Protein AF-A0A9E0MZV4-F1 (afdb_monomer)

Radius of gyration: 17.97 Å; Cα contacts (8 Å, |Δi|>4): 153; chains: 1; bounding box: 62×23×43 Å

Sequence (93 aa):
MTPRPDLLLIRREVVYAPPADEGLDLVHVDESLIVVNKPEGLLSVPGRGDDRQDCMVHRVQQRFPDALTVHRLDMATSGLLVFARGEAMHRAL

Secondary structure (DSSP, 8-state):
-PPP-------------PPP-----EEEE-SSEEEEEEPTT-BSS--SSGGG--BHHHHHHHH-TTEEE-----TT--EEEEEEEHHHHHTT-

Nearest PDB structures (foldseek):
  2i82-assembly2_B  TM=9.383E-01  e=1.125E-07  Escherichia coli
  1prz-assembly1_A  TM=8.004E-01  e=9.411E-05  Escherichia coli
  1xpi-assembly2_B  TM=8.839E-01  e=4.085E-04  Escherichia coli
  5vbb-assembly1_A  TM=8.050E-01  e=9.049E-04  Homo sapiens
  7bl5-assembly1_7  TM=7.929E-01  e=9.619E-04  Escherichia coli str. K-12 substr. MG1655

pLDDT: mean 90.44, std 15.42, range [42.72, 98.69]

Mean predicted aligned error: 7.04 Å

Structure (mmCIF, N/CA/C/O backbone):
data_AF-A0A9E0MZV4-F1
#
_entry.id   AF-A0A9E0MZV4-F1
#
loop_
_atom_site.group_PDB
_atom_site.id
_atom_site.type_symbol
_atom_site.label_atom_id
_atom_site.label_alt_id
_atom_site.label_comp_id
_atom_site.label_asym_id
_atom_site.label_entity_id
_atom_site.label_seq_id
_atom_site.pdbx_PDB_ins_code
_atom_site.Cartn_x
_atom_site.Cartn_y
_atom_site.Cartn_z
_atom_site.occupancy
_atom_site.B_iso_or_equiv
_atom_site.auth_seq_id
_atom_site.auth_comp_id
_atom_site.auth_asym_id
_atom_site.auth_atom_id
_atom_site.pdbx_PDB_model_num
ATOM 1 N N . MET A 1 1 ? 51.783 -2.247 -25.688 1.00 45.44 1 MET A N 1
ATOM 2 C CA . MET A 1 1 ? 50.843 -1.449 -24.872 1.00 45.44 1 MET A CA 1
ATOM 3 C C . MET A 1 1 ? 49.574 -1.238 -25.678 1.00 45.44 1 MET A C 1
ATOM 5 O O . MET A 1 1 ? 49.447 -0.241 -26.369 1.00 45.44 1 MET A O 1
ATOM 9 N N . THR A 1 2 ? 48.672 -2.213 -25.666 1.00 42.72 2 THR A N 1
ATOM 10 C CA . THR A 1 2 ? 47.296 -2.018 -26.135 1.00 42.72 2 THR A CA 1
ATOM 11 C C . THR A 1 2 ? 46.560 -1.172 -25.091 1.00 42.72 2 THR A C 1
ATOM 13 O O . THR A 1 2 ? 46.744 -1.427 -23.895 1.00 42.72 2 THR A O 1
ATOM 16 N N . PRO A 1 3 ? 45.784 -0.144 -25.477 1.00 51.72 3 PRO A N 1
ATOM 17 C CA . PRO A 1 3 ? 44.986 0.592 -24.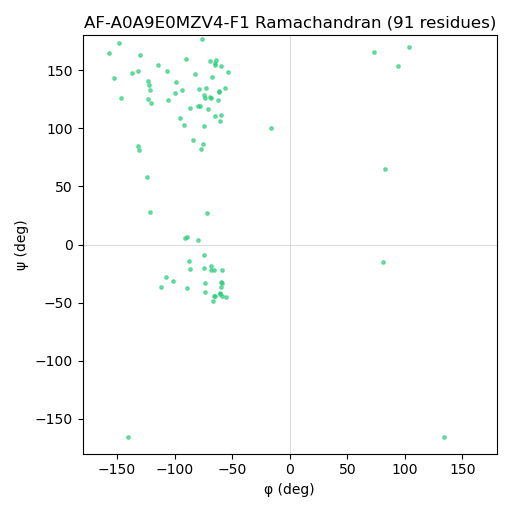509 1.00 51.72 3 PRO A CA 1
ATOM 18 C C . PRO A 1 3 ? 43.983 -0.380 -23.878 1.00 51.72 3 PRO A C 1
ATOM 20 O O . PRO A 1 3 ? 43.356 -1.182 -24.570 1.00 51.72 3 PRO A O 1
ATOM 23 N N . ARG A 1 4 ? 43.886 -0.355 -22.545 1.00 59.22 4 ARG A N 1
ATOM 24 C CA . ARG A 1 4 ? 42.802 -1.034 -21.829 1.00 59.22 4 ARG A CA 1
ATOM 25 C C . ARG A 1 4 ? 41.496 -0.386 -22.299 1.00 59.22 4 ARG A C 1
ATOM 27 O O . ARG A 1 4 ? 41.463 0.844 -22.287 1.00 59.22 4 ARG A O 1
ATOM 34 N N . PRO A 1 5 ? 40.463 -1.150 -22.686 1.00 51.84 5 PRO A N 1
ATOM 35 C CA . PRO A 1 5 ? 39.171 -0.560 -22.967 1.00 51.84 5 PRO A CA 1
ATOM 36 C C . PRO A 1 5 ? 38.640 0.015 -21.648 1.00 51.84 5 PRO A C 1
ATOM 38 O O . PRO A 1 5 ? 38.424 -0.686 -20.660 1.00 51.84 5 PRO A O 1
ATOM 41 N N . ASP A 1 6 ? 38.605 1.334 -21.625 1.00 54.72 6 ASP A N 1
ATOM 42 C CA . ASP A 1 6 ? 37.750 2.222 -20.867 1.00 54.72 6 ASP A CA 1
ATOM 43 C C . ASP A 1 6 ? 36.504 1.535 -20.282 1.00 54.72 6 ASP A C 1
ATOM 45 O O . ASP A 1 6 ? 35.476 1.351 -20.921 1.00 54.72 6 ASP A O 1
ATOM 49 N N . LEU A 1 7 ? 36.598 1.213 -18.989 1.00 51.47 7 LEU A N 1
ATOM 50 C CA . LEU A 1 7 ? 35.517 0.750 -18.111 1.00 51.47 7 LEU A CA 1
ATOM 51 C C . LE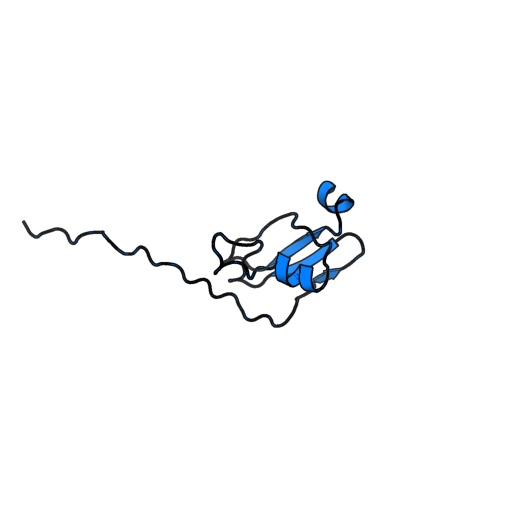U A 1 7 ? 34.507 1.871 -17.754 1.00 51.47 7 LEU A C 1
ATOM 53 O O . LEU A 1 7 ? 33.907 1.855 -16.678 1.00 51.47 7 LEU A O 1
ATOM 57 N N . LEU A 1 8 ? 34.336 2.882 -18.611 1.00 54.75 8 LEU A N 1
ATOM 58 C CA . LEU A 1 8 ? 33.350 3.944 -18.415 1.00 54.75 8 LEU A CA 1
ATOM 59 C C . LEU A 1 8 ? 32.107 3.661 -19.269 1.00 54.75 8 LEU A C 1
ATOM 61 O O . LEU A 1 8 ? 32.210 3.456 -20.468 1.00 54.75 8 LEU A O 1
ATOM 65 N N . LEU A 1 9 ? 30.936 3.745 -18.627 1.00 51.53 9 LEU A N 1
ATOM 66 C CA . LEU A 1 9 ? 29.578 3.676 -19.195 1.00 51.53 9 LEU A CA 1
ATOM 67 C C . LEU A 1 9 ? 28.990 2.280 -19.450 1.00 51.53 9 LEU A C 1
ATOM 69 O O . LEU A 1 9 ? 28.538 1.959 -20.541 1.00 51.53 9 LEU A O 1
ATOM 73 N N . ILE A 1 10 ? 28.776 1.521 -18.375 1.00 55.12 10 ILE A N 1
ATOM 74 C CA . ILE A 1 10 ? 27.504 0.788 -18.255 1.00 55.12 10 ILE A CA 1
ATOM 75 C C . ILE A 1 10 ? 26.834 1.190 -16.939 1.00 55.12 10 ILE A C 1
ATOM 77 O O . ILE A 1 10 ? 26.550 0.368 -16.073 1.00 55.12 10 ILE A O 1
ATOM 81 N N . ARG A 1 11 ? 26.565 2.489 -16.760 1.00 56.09 11 ARG A N 1
ATOM 82 C CA . ARG A 1 11 ? 25.445 2.882 -15.897 1.00 56.09 11 ARG A CA 1
ATOM 83 C C . ARG A 1 11 ? 24.185 2.650 -16.720 1.00 56.09 11 ARG A C 1
ATOM 85 O O . ARG A 1 11 ? 23.707 3.561 -17.382 1.00 56.09 11 ARG A O 1
ATOM 92 N N . ARG A 1 12 ? 23.702 1.404 -16.755 1.00 57.50 12 ARG A N 1
ATOM 93 C CA . ARG A 1 12 ? 22.347 1.123 -17.239 1.00 57.50 12 ARG A CA 1
ATOM 94 C C . ARG A 1 12 ? 21.398 1.889 -16.322 1.00 57.50 12 ARG A C 1
ATOM 96 O O . ARG A 1 12 ? 21.235 1.509 -15.165 1.00 57.50 12 ARG A O 1
ATOM 103 N N . GLU A 1 13 ? 20.822 2.978 -16.814 1.00 65.06 13 GLU A N 1
ATOM 104 C CA . GLU A 1 13 ? 19.640 3.557 -16.187 1.00 65.06 13 GLU A CA 1
ATOM 105 C C . GLU A 1 13 ? 18.551 2.485 -16.220 1.00 65.06 13 GLU A C 1
ATOM 107 O O . GLU A 1 13 ? 18.103 2.051 -17.281 1.00 65.06 13 GLU A O 1
ATOM 112 N N . VAL A 1 14 ? 18.202 1.964 -15.046 1.00 67.69 14 VAL A N 1
ATOM 113 C CA . VAL A 1 14 ? 17.120 0.991 -14.919 1.00 67.69 14 VAL A CA 1
ATOM 114 C C . VAL A 1 14 ? 15.818 1.762 -15.078 1.00 67.69 14 VAL A C 1
ATOM 116 O O . VAL A 1 14 ? 15.394 2.440 -14.140 1.00 67.69 14 VAL A O 1
ATOM 119 N N . VAL A 1 15 ? 15.212 1.679 -16.263 1.00 86.56 15 VAL A N 1
ATOM 120 C CA . VAL A 1 15 ? 13.877 2.228 -16.533 1.00 86.56 15 VAL A CA 1
ATOM 121 C C . VAL A 1 15 ? 12.874 1.502 -15.639 1.00 86.56 15 VAL A C 1
ATOM 123 O O . VAL A 1 15 ? 12.824 0.272 -15.636 1.00 86.56 15 VAL A O 1
ATOM 126 N N . TYR A 1 16 ? 12.114 2.252 -14.842 1.00 93.56 16 TYR A N 1
ATOM 127 C CA . TYR A 1 16 ? 11.055 1.677 -14.022 1.00 93.56 16 TYR A CA 1
ATOM 128 C C . TYR A 1 16 ? 9.829 1.392 -14.891 1.00 93.56 16 TYR A C 1
ATOM 130 O O . TYR A 1 16 ? 9.268 2.301 -15.495 1.00 93.56 16 TYR A O 1
ATOM 138 N N . ALA A 1 17 ? 9.441 0.123 -14.962 1.00 94.31 17 ALA A N 1
ATOM 139 C CA . ALA A 1 17 ? 8.282 -0.350 -15.706 1.00 94.31 17 ALA A CA 1
ATOM 140 C C . ALA A 1 17 ? 7.470 -1.274 -14.783 1.00 94.31 17 ALA A C 1
ATOM 142 O O . ALA A 1 17 ? 7.719 -2.483 -14.767 1.00 94.31 17 ALA A O 1
ATOM 143 N N . PRO A 1 18 ? 6.581 -0.718 -13.940 1.00 95.19 18 PRO A N 1
ATOM 144 C CA . PRO A 1 18 ? 5.758 -1.524 -13.051 1.00 95.19 18 PRO A CA 1
ATOM 145 C C . PRO A 1 18 ? 4.794 -2.411 -13.855 1.00 95.19 18 PRO A C 1
ATOM 147 O O . PRO A 1 18 ? 4.423 -2.056 -14.978 1.00 95.19 18 PRO A O 1
ATOM 150 N N . PRO A 1 19 ? 4.356 -3.552 -13.292 1.00 95.62 19 PRO A N 1
ATOM 151 C CA . PRO A 1 19 ? 3.297 -4.353 -13.897 1.00 95.62 19 PRO A CA 1
ATOM 152 C C . PRO A 1 19 ? 2.012 -3.526 -14.034 1.00 95.62 19 PRO A C 1
ATOM 154 O O . PRO A 1 19 ? 1.776 -2.597 -13.255 1.00 95.62 19 PRO A O 1
ATOM 157 N N . ALA A 1 20 ? 1.172 -3.878 -15.010 1.00 94.38 20 ALA A N 1
ATOM 158 C CA . ALA A 1 20 ? -0.114 -3.218 -15.212 1.00 94.38 20 ALA A CA 1
ATOM 159 C C . ALA A 1 20 ? -0.951 -3.226 -13.921 1.00 94.38 20 ALA A C 1
ATOM 161 O O . ALA A 1 20 ? -0.831 -4.119 -13.078 1.00 94.38 20 ALA A O 1
ATOM 162 N N . ASP A 1 21 ? -1.772 -2.196 -13.734 1.00 93.38 21 ASP A N 1
ATOM 163 C CA . ASP A 1 21 ? -2.716 -2.170 -12.622 1.00 93.38 21 ASP A CA 1
ATOM 164 C C . ASP A 1 21 ? -3.987 -2.934 -12.989 1.00 93.38 21 ASP A C 1
ATOM 166 O O . ASP A 1 21 ? -4.923 -2.389 -13.568 1.00 93.38 21 ASP A O 1
ATOM 170 N N . GLU A 1 22 ? -3.980 -4.231 -12.686 1.00 93.06 22 GLU A N 1
ATOM 171 C CA . GLU A 1 22 ? -5.118 -5.140 -12.872 1.00 93.06 22 GLU A CA 1
ATOM 172 C C . GLU A 1 22 ? -6.039 -5.182 -11.635 1.00 93.06 22 GLU A C 1
ATOM 174 O O . GLU A 1 22 ? -6.991 -5.962 -11.583 1.00 93.06 22 GLU A O 1
ATOM 179 N N . GLY A 1 23 ? -5.783 -4.321 -10.642 1.00 94.81 23 GLY A N 1
ATOM 180 C CA . GLY A 1 23 ? -6.480 -4.287 -9.362 1.00 94.81 23 GLY A CA 1
ATOM 181 C C . GLY A 1 23 ? -5.677 -4.895 -8.209 1.00 94.81 23 GLY A C 1
ATOM 182 O O . GLY A 1 23 ? -4.618 -5.498 -8.380 1.00 94.81 23 GLY A O 1
ATOM 183 N N . LEU A 1 24 ? -6.189 -4.705 -6.989 1.00 97.06 24 LEU A N 1
ATOM 184 C CA . LEU A 1 24 ? -5.552 -5.196 -5.766 1.00 97.06 24 LEU A CA 1
ATOM 185 C C . LEU A 1 24 ? -5.842 -6.688 -5.558 1.00 97.06 24 LEU A C 1
ATOM 187 O O . LEU A 1 24 ? -6.997 -7.058 -5.335 1.00 97.06 24 LEU A O 1
ATOM 191 N N . ASP A 1 25 ? -4.795 -7.513 -5.527 1.00 97.88 25 ASP A N 1
ATOM 192 C CA . ASP A 1 25 ? -4.868 -8.889 -5.022 1.00 97.88 25 ASP A CA 1
ATOM 193 C C . ASP A 1 25 ? -4.935 -8.861 -3.484 1.00 97.88 25 ASP A C 1
ATOM 195 O O . ASP A 1 25 ? -3.916 -8.828 -2.787 1.00 97.88 25 ASP A O 1
ATOM 199 N N . LEU A 1 26 ? -6.155 -8.740 -2.954 1.00 98.06 26 LEU A N 1
ATOM 200 C CA . LEU A 1 26 ? -6.431 -8.627 -1.521 1.00 98.06 26 LEU A CA 1
ATOM 201 C C . LEU A 1 26 ? -6.540 -10.012 -0.888 1.00 98.06 26 LEU A C 1
ATOM 203 O O . LEU A 1 26 ? -7.468 -10.766 -1.171 1.00 98.06 26 LEU A O 1
ATOM 207 N N . VAL A 1 27 ? -5.636 -10.292 0.045 1.00 98.50 27 VAL A N 1
ATOM 208 C CA . VAL A 1 27 ? -5.630 -11.529 0.831 1.00 98.50 27 VAL A CA 1
ATOM 209 C C . VAL A 1 27 ? -6.476 -11.372 2.093 1.00 98.50 27 VAL A C 1
ATOM 211 O O . VAL A 1 27 ? -7.173 -12.301 2.491 1.00 98.50 27 VAL A O 1
ATOM 214 N N . HIS A 1 28 ? -6.436 -10.193 2.720 1.00 98.44 28 HIS A N 1
ATOM 215 C CA . HIS A 1 28 ? -7.209 -9.887 3.925 1.00 98.44 28 HIS A CA 1
ATOM 216 C C . HIS A 1 28 ? -7.503 -8.391 4.030 1.00 98.44 28 HIS A C 1
ATOM 218 O O . HIS A 1 28 ? -6.652 -7.569 3.690 1.00 98.44 28 HIS A O 1
ATOM 224 N N . VAL A 1 29 ? -8.691 -8.034 4.521 1.00 98.38 29 VAL A N 1
ATOM 225 C CA . VAL A 1 29 ? -9.076 -6.650 4.833 1.00 98.38 29 VAL A CA 1
ATOM 226 C C . VAL A 1 29 ? -10.007 -6.651 6.036 1.00 98.38 29 VAL A C 1
ATOM 228 O O . VAL A 1 29 ? -11.057 -7.291 6.002 1.00 98.38 29 VAL A O 1
ATOM 231 N N . ASP A 1 30 ? -9.663 -5.876 7.057 1.00 97.75 30 ASP A N 1
ATOM 232 C CA . ASP A 1 30 ? -10.551 -5.553 8.170 1.00 97.75 30 ASP A CA 1
ATOM 233 C C . ASP A 1 30 ? -10.398 -4.078 8.598 1.00 97.75 30 ASP A C 1
ATOM 235 O O . ASP A 1 30 ? -9.879 -3.240 7.852 1.00 97.75 30 ASP A O 1
ATOM 239 N N . GLU A 1 31 ? -10.919 -3.742 9.779 1.00 97.31 31 GLU A N 1
ATOM 240 C CA . GLU A 1 31 ? -10.875 -2.390 10.350 1.00 97.31 31 GLU A CA 1
ATOM 241 C C . GLU A 1 31 ? -9.464 -1.940 10.753 1.00 97.31 31 GLU A C 1
ATOM 243 O O . GLU A 1 31 ? -9.226 -0.749 10.925 1.00 97.31 31 GLU A O 1
ATOM 248 N N . SER A 1 32 ? -8.534 -2.878 10.916 1.00 97.62 32 SER A N 1
ATOM 249 C CA . SER A 1 32 ? -7.181 -2.654 11.415 1.00 97.62 32 SER A CA 1
ATOM 250 C C . SER A 1 32 ? -6.108 -2.871 10.352 1.00 97.62 32 SER A C 1
ATOM 252 O O . SER A 1 32 ? -5.113 -2.152 10.344 1.00 97.62 32 SER A O 1
ATOM 254 N N . LEU A 1 33 ? -6.270 -3.843 9.455 1.00 97.69 33 LEU A N 1
ATOM 255 C CA . LEU A 1 33 ? -5.217 -4.308 8.558 1.00 97.69 33 LEU A CA 1
ATOM 256 C C . LEU A 1 33 ? -5.727 -4.525 7.136 1.00 97.69 33 LEU A C 1
ATOM 258 O O . LEU A 1 33 ? -6.853 -4.964 6.899 1.00 97.69 33 LEU A O 1
ATOM 262 N N . ILE A 1 34 ? -4.837 -4.281 6.180 1.00 98.69 34 ILE A N 1
ATOM 263 C CA . ILE A 1 34 ? -4.961 -4.742 4.798 1.00 98.69 34 ILE A CA 1
ATOM 264 C C . ILE A 1 34 ? -3.746 -5.604 4.495 1.00 98.69 34 ILE A C 1
ATOM 266 O O . ILE A 1 34 ? -2.615 -5.200 4.754 1.00 98.69 34 ILE A O 1
ATOM 270 N N . VAL A 1 35 ? -3.970 -6.765 3.898 1.00 98.62 35 VAL A N 1
ATOM 271 C CA . VAL A 1 35 ? -2.913 -7.626 3.374 1.00 98.62 35 VAL A CA 1
ATOM 272 C C . VAL A 1 35 ? -3.152 -7.802 1.886 1.00 98.62 35 VAL A C 1
ATOM 274 O O . VAL A 1 35 ? -4.211 -8.276 1.472 1.00 98.62 35 VAL A O 1
ATOM 277 N N . VAL A 1 36 ? -2.162 -7.422 1.085 1.00 98.56 36 VAL A N 1
ATOM 278 C CA . VAL A 1 36 ? -2.157 -7.639 -0.365 1.00 98.56 36 VAL A CA 1
ATOM 279 C C . VAL A 1 36 ? -1.051 -8.601 -0.749 1.00 98.56 36 VAL A C 1
ATOM 281 O O . VAL A 1 36 ? -0.019 -8.681 -0.079 1.00 98.56 36 VAL A O 1
ATOM 284 N N . ASN A 1 37 ? -1.232 -9.283 -1.867 1.00 98.31 37 ASN A N 1
ATOM 285 C CA . ASN A 1 37 ? -0.159 -9.987 -2.540 1.00 98.31 37 ASN A CA 1
ATOM 286 C C . ASN A 1 37 ? 0.480 -9.054 -3.580 1.00 98.31 37 ASN A C 1
ATOM 288 O O . ASN A 1 37 ? -0.084 -8.780 -4.637 1.00 98.31 37 ASN A O 1
ATOM 292 N N . LYS A 1 38 ? 1.654 -8.505 -3.257 1.00 98.12 38 LYS A N 1
ATOM 293 C CA . LYS A 1 38 ? 2.380 -7.590 -4.140 1.00 98.12 38 LYS A CA 1
ATOM 294 C C . LYS A 1 38 ? 3.025 -8.384 -5.287 1.00 98.12 38 LYS A C 1
ATOM 296 O O . LYS A 1 38 ? 3.793 -9.309 -5.000 1.00 98.12 38 LYS A O 1
ATOM 301 N N . PRO A 1 39 ? 2.835 -7.994 -6.560 1.00 97.81 39 PRO A N 1
ATOM 302 C CA . PRO A 1 39 ? 3.574 -8.592 -7.667 1.00 97.81 39 PRO A CA 1
ATOM 303 C C . PRO A 1 39 ? 5.058 -8.198 -7.626 1.00 97.81 39 PRO A C 1
ATOM 305 O O . PRO A 1 39 ? 5.445 -7.177 -7.043 1.00 97.81 39 PRO A O 1
ATOM 308 N N . GLU A 1 40 ? 5.913 -8.993 -8.264 1.00 97.12 40 GLU A N 1
ATOM 309 C CA . GLU A 1 40 ? 7.285 -8.574 -8.564 1.00 97.12 40 GLU A CA 1
ATOM 310 C C . GLU A 1 40 ? 7.296 -7.390 -9.550 1.00 97.12 40 GLU A C 1
ATOM 312 O O . GLU A 1 40 ? 6.334 -7.139 -10.272 1.00 97.12 40 GLU A O 1
ATOM 317 N N . GLY A 1 41 ? 8.368 -6.604 -9.551 1.00 96.19 41 GLY A N 1
ATOM 318 C CA . GLY A 1 41 ? 8.512 -5.419 -10.401 1.00 96.19 41 GLY A CA 1
ATOM 319 C C . GLY A 1 41 ? 7.809 -4.161 -9.879 1.00 96.19 41 GLY A C 1
ATOM 320 O O . GLY A 1 41 ? 8.151 -3.066 -10.315 1.00 96.19 41 GLY A O 1
ATOM 321 N N . LEU A 1 42 ? 6.895 -4.275 -8.908 1.00 97.81 42 LEU A N 1
ATOM 322 C CA . LEU A 1 42 ? 6.219 -3.130 -8.288 1.00 97.81 42 LEU A CA 1
ATOM 323 C C . LEU A 1 42 ? 6.942 -2.663 -7.014 1.00 97.81 42 LEU A C 1
ATOM 325 O O . LEU A 1 42 ? 7.267 -3.467 -6.134 1.00 97.81 42 LEU A O 1
ATOM 329 N N . LEU A 1 43 ? 7.166 -1.356 -6.876 1.00 98.12 43 LEU A N 1
ATOM 330 C CA . LEU A 1 43 ? 7.694 -0.767 -5.643 1.00 98.12 43 LEU A CA 1
ATOM 331 C C . LEU A 1 43 ? 6.680 -0.867 -4.493 1.00 98.12 43 LEU A C 1
ATOM 333 O O . LEU A 1 43 ? 5.485 -0.701 -4.701 1.00 98.12 43 LEU A O 1
ATOM 337 N N . SER A 1 44 ? 7.146 -1.087 -3.259 1.00 98.25 44 SER A N 1
ATOM 338 C CA . SER A 1 44 ? 6.258 -1.065 -2.079 1.00 98.25 44 SER A CA 1
ATOM 339 C C . SER A 1 44 ? 5.827 0.357 -1.696 1.00 98.25 44 SER A C 1
ATOM 341 O O . SER A 1 44 ? 4.668 0.589 -1.367 1.00 98.25 44 SER A O 1
ATOM 343 N N . VAL A 1 45 ? 6.764 1.306 -1.775 1.00 97.81 45 VAL A N 1
ATOM 344 C CA . VAL A 1 45 ? 6.599 2.738 -1.466 1.00 97.81 45 VAL A CA 1
ATOM 345 C C . VAL A 1 45 ? 7.152 3.580 -2.619 1.00 97.81 45 VAL A C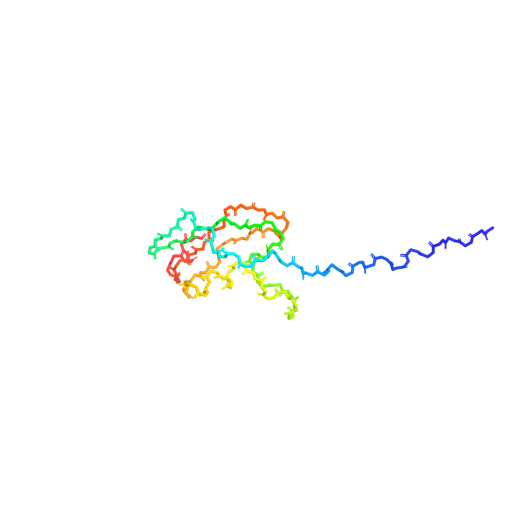 1
ATOM 347 O O . VAL A 1 45 ? 7.938 3.039 -3.405 1.00 97.81 45 VAL A O 1
ATOM 350 N N . PRO A 1 46 ? 6.812 4.878 -2.721 1.00 97.25 46 PRO A N 1
ATOM 351 C CA . PRO A 1 46 ? 7.286 5.717 -3.812 1.00 97.25 46 PRO A CA 1
ATOM 352 C C . PRO A 1 46 ? 8.813 5.741 -3.901 1.00 97.25 46 PRO A C 1
ATOM 354 O O . PRO A 1 46 ? 9.523 5.867 -2.898 1.00 97.25 46 PRO A O 1
ATOM 357 N N . GLY A 1 47 ? 9.324 5.591 -5.119 1.00 93.88 47 GLY A N 1
ATOM 358 C CA . GLY A 1 47 ? 10.741 5.738 -5.406 1.00 93.88 47 GLY A CA 1
ATOM 359 C C . GLY A 1 47 ? 11.175 7.204 -5.431 1.00 93.88 47 GLY A C 1
ATOM 360 O O . GLY A 1 47 ? 10.379 8.131 -5.297 1.00 93.88 47 GLY A O 1
ATOM 361 N N . ARG A 1 48 ? 12.479 7.419 -5.621 1.00 90.94 48 ARG A N 1
ATOM 362 C CA . ARG A 1 48 ? 13.022 8.757 -5.888 1.00 90.94 48 ARG A CA 1
ATOM 363 C C . ARG A 1 48 ? 12.781 9.114 -7.353 1.00 90.94 48 ARG A C 1
ATOM 365 O O . ARG A 1 48 ? 13.124 8.306 -8.210 1.00 90.94 48 ARG A O 1
ATOM 37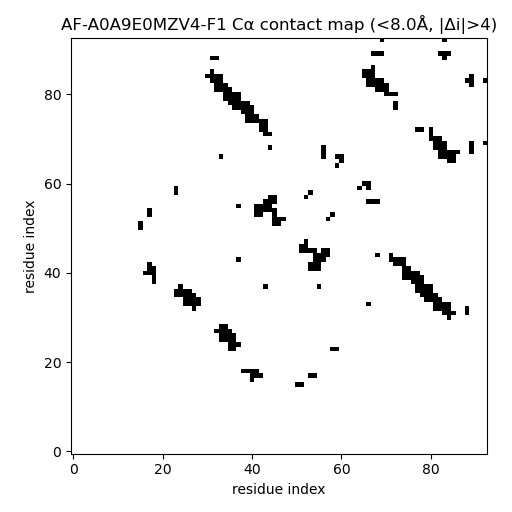2 N N . GLY A 1 49 ? 12.297 10.326 -7.605 1.00 91.00 49 GLY A N 1
ATOM 373 C CA . GLY A 1 49 ? 11.999 10.818 -8.952 1.00 91.00 49 GLY A CA 1
ATOM 374 C C . GLY A 1 49 ? 10.541 10.601 -9.359 1.00 91.00 49 GLY A C 1
ATOM 375 O O . GLY A 1 49 ? 9.861 9.703 -8.855 1.00 91.00 49 GLY A O 1
ATOM 376 N N . ASP A 1 50 ? 10.062 11.450 -10.264 1.00 90.94 50 ASP A N 1
ATOM 377 C CA . ASP A 1 50 ? 8.656 11.488 -10.688 1.00 90.94 50 ASP A CA 1
ATOM 378 C C . ASP A 1 50 ? 8.247 10.243 -11.493 1.00 90.94 50 ASP A C 1
ATOM 380 O O . ASP A 1 50 ? 7.080 9.863 -11.516 1.00 90.94 50 ASP A O 1
ATOM 384 N N . ASP A 1 51 ? 9.216 9.547 -12.091 1.00 92.00 51 ASP A N 1
ATOM 385 C CA . ASP A 1 51 ? 9.024 8.317 -12.861 1.00 92.00 51 ASP A CA 1
ATOM 386 C C . ASP A 1 51 ? 8.749 7.082 -11.987 1.00 92.00 51 ASP A C 1
ATOM 388 O O . ASP A 1 51 ? 8.405 6.032 -12.519 1.00 92.00 51 ASP A O 1
ATOM 392 N N . ARG A 1 52 ? 8.880 7.175 -10.654 1.00 93.44 52 ARG A N 1
ATOM 393 C CA . ARG A 1 52 ? 8.801 6.031 -9.717 1.00 93.44 52 ARG A CA 1
ATOM 394 C C . ARG A 1 52 ? 7.703 6.161 -8.667 1.00 93.44 52 ARG A C 1
ATOM 396 O O . ARG A 1 52 ? 7.834 5.634 -7.561 1.00 93.44 52 ARG A O 1
ATOM 403 N N . GLN A 1 53 ? 6.639 6.885 -8.996 1.00 95.94 53 GLN A N 1
ATOM 404 C CA . GLN A 1 53 ? 5.537 7.149 -8.066 1.00 95.94 53 GLN A CA 1
ATOM 405 C C . GLN A 1 53 ? 4.467 6.051 -8.060 1.00 95.94 53 GLN A C 1
ATOM 407 O O . GLN A 1 53 ? 3.749 5.911 -7.070 1.00 95.94 53 GLN A O 1
ATOM 412 N N . ASP A 1 54 ? 4.372 5.237 -9.113 1.00 97.12 54 ASP A N 1
ATOM 413 C CA . ASP A 1 54 ? 3.503 4.059 -9.097 1.00 97.12 54 ASP A CA 1
ATOM 414 C C . ASP A 1 54 ? 4.086 2.984 -8.167 1.00 97.12 54 ASP A C 1
ATOM 416 O O . ASP A 1 54 ? 5.197 2.496 -8.379 1.00 97.12 54 ASP A O 1
ATOM 420 N N . CYS A 1 55 ? 3.364 2.652 -7.099 1.00 97.94 55 CYS A N 1
ATOM 421 C CA . CYS A 1 55 ? 3.788 1.724 -6.057 1.00 97.94 55 CYS A CA 1
ATOM 422 C C . CYS A 1 55 ? 2.578 1.138 -5.318 1.00 97.94 55 CYS A C 1
ATOM 424 O O . CYS A 1 55 ? 1.463 1.660 -5.388 1.00 97.94 55 CYS A O 1
ATOM 426 N N . MET A 1 56 ? 2.808 0.063 -4.565 1.00 98.31 56 MET A N 1
ATOM 427 C CA . MET A 1 56 ? 1.757 -0.686 -3.884 1.00 98.31 56 MET A CA 1
ATOM 428 C C . MET A 1 56 ? 0.965 0.180 -2.899 1.00 98.31 56 MET A C 1
ATOM 430 O O . MET A 1 56 ? -0.261 0.124 -2.919 1.00 98.31 56 MET A O 1
ATOM 434 N N . VAL A 1 57 ? 1.622 1.016 -2.079 1.00 98.38 57 VAL A N 1
ATOM 435 C CA . VAL A 1 57 ? 0.906 1.884 -1.122 1.00 98.38 57 VAL A CA 1
ATOM 436 C C . VAL A 1 57 ? -0.042 2.859 -1.822 1.00 98.38 57 VAL A C 1
ATOM 438 O O . VAL A 1 57 ? -1.185 2.984 -1.397 1.00 98.38 57 VAL A O 1
ATOM 441 N N . HIS A 1 58 ? 0.370 3.484 -2.930 1.00 98.00 58 HIS A N 1
ATOM 442 C CA . HIS A 1 58 ? -0.499 4.397 -3.674 1.00 98.00 58 HIS A CA 1
ATOM 443 C C . HIS A 1 58 ? -1.695 3.666 -4.288 1.00 98.00 58 HIS A C 1
ATOM 445 O O . HIS A 1 58 ? -2.822 4.138 -4.151 1.00 98.00 58 HIS A O 1
ATOM 451 N N . ARG A 1 59 ? -1.480 2.491 -4.899 1.00 97.94 59 ARG A N 1
ATOM 452 C CA . ARG A 1 59 ? -2.578 1.670 -5.438 1.00 97.94 59 ARG A CA 1
ATOM 453 C C . ARG A 1 59 ? -3.557 1.244 -4.339 1.00 97.94 59 ARG A C 1
ATOM 455 O O . ARG A 1 59 ? -4.767 1.319 -4.527 1.00 97.94 59 ARG A O 1
ATOM 462 N N . VAL A 1 60 ? -3.061 0.857 -3.161 1.00 98.25 60 VAL A N 1
ATOM 463 C CA . VAL A 1 60 ? -3.916 0.520 -2.007 1.00 98.25 60 VAL A CA 1
ATOM 464 C C . VAL A 1 60 ? -4.698 1.740 -1.520 1.00 98.25 60 VAL A C 1
ATOM 466 O O . VAL A 1 60 ? -5.904 1.637 -1.289 1.00 98.25 60 VAL A O 1
ATOM 469 N N . GLN A 1 61 ? -4.050 2.902 -1.417 1.00 98.31 61 GLN A N 1
ATOM 470 C CA . GLN A 1 61 ? -4.659 4.141 -0.926 1.00 98.31 61 GLN A CA 1
ATOM 471 C 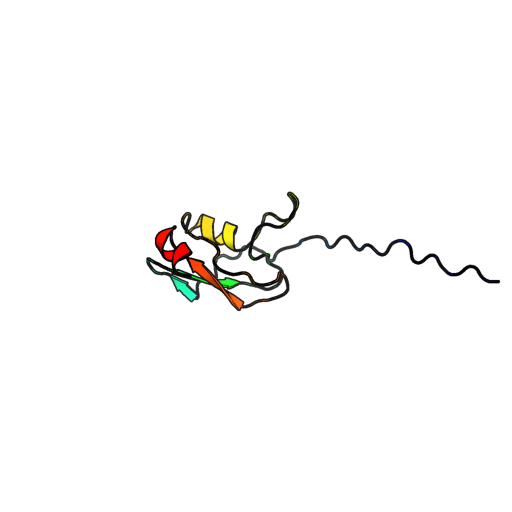C . GLN A 1 61 ? -5.758 4.698 -1.834 1.00 98.31 61 GLN A C 1
ATOM 473 O O . GLN A 1 61 ? -6.645 5.392 -1.341 1.00 98.31 61 GLN A O 1
ATOM 478 N N . GLN A 1 62 ? -5.775 4.344 -3.124 1.00 97.81 62 GLN A N 1
ATOM 479 C CA . GLN A 1 62 ? -6.906 4.665 -4.003 1.00 97.81 62 GLN A CA 1
ATOM 480 C C . GLN A 1 62 ? -8.226 4.055 -3.504 1.00 97.81 62 GLN A C 1
ATOM 482 O O . GLN A 1 62 ? -9.286 4.649 -3.695 1.00 97.81 62 GLN A O 1
ATOM 487 N N . ARG A 1 63 ? -8.173 2.886 -2.848 1.00 97.50 63 ARG A N 1
ATOM 488 C CA . ARG A 1 63 ? -9.347 2.213 -2.268 1.00 97.50 63 ARG A CA 1
ATOM 489 C C . ARG A 1 63 ? -9.459 2.400 -0.754 1.00 97.50 63 ARG A C 1
ATOM 491 O O . ARG A 1 63 ? -10.569 2.431 -0.228 1.00 97.50 63 ARG A O 1
ATOM 498 N N . PHE A 1 64 ? -8.330 2.516 -0.063 1.00 97.94 64 PHE A N 1
ATOM 499 C CA . PHE A 1 64 ? -8.249 2.615 1.392 1.00 97.94 64 PHE A CA 1
ATOM 500 C C . PHE A 1 64 ? -7.352 3.797 1.792 1.00 97.94 64 PHE A C 1
ATOM 502 O O . PHE A 1 64 ? -6.171 3.597 2.076 1.00 97.94 64 PHE A O 1
ATOM 509 N N . PRO A 1 65 ? -7.880 5.036 1.794 1.00 97.94 65 PRO A N 1
ATOM 510 C CA . PRO A 1 65 ? -7.072 6.248 1.974 1.00 97.94 65 PRO A CA 1
ATOM 511 C C . PRO A 1 65 ? -6.288 6.316 3.292 1.00 97.94 65 PRO A C 1
ATOM 513 O O . PRO A 1 65 ? -5.299 7.034 3.392 1.00 97.94 65 PRO A O 1
ATOM 516 N N . ASP A 1 66 ? -6.727 5.571 4.303 1.00 97.94 66 ASP A N 1
ATOM 517 C CA . ASP A 1 66 ? -6.123 5.460 5.629 1.00 97.94 66 ASP A CA 1
ATOM 518 C C . ASP A 1 66 ? -5.092 4.323 5.751 1.00 97.94 66 ASP A C 1
ATOM 520 O O . ASP A 1 66 ? -4.604 4.057 6.850 1.00 97.94 66 ASP A O 1
ATOM 524 N N . ALA A 1 67 ? -4.7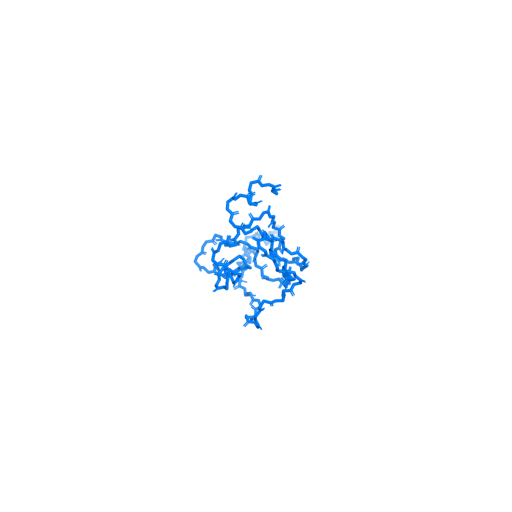60 3.639 4.651 1.00 98.44 67 ALA A N 1
ATOM 525 C CA . ALA A 1 67 ? -3.724 2.615 4.625 1.00 98.44 67 ALA A CA 1
ATOM 526 C C . ALA A 1 67 ? -2.327 3.233 4.799 1.00 98.44 67 ALA A C 1
ATOM 528 O O . ALA A 1 67 ? -1.917 4.118 4.044 1.00 98.44 67 ALA A O 1
ATOM 529 N N . LEU A 1 68 ? -1.572 2.723 5.769 1.00 98.38 68 LEU A N 1
ATOM 530 C CA . LEU A 1 68 ? -0.228 3.173 6.117 1.00 98.38 68 LEU A CA 1
ATOM 531 C C . LEU A 1 68 ? 0.760 2.009 6.008 1.00 98.38 68 LEU A C 1
ATOM 533 O O . LEU A 1 68 ? 0.478 0.879 6.410 1.00 98.38 68 LEU A O 1
ATOM 537 N N . THR A 1 69 ? 1.935 2.281 5.443 1.00 97.94 69 THR A N 1
ATOM 538 C CA . THR A 1 69 ? 2.981 1.265 5.255 1.00 97.94 69 THR A CA 1
ATOM 539 C C . THR A 1 69 ? 3.650 0.932 6.587 1.00 97.94 69 THR A C 1
ATOM 541 O O . THR A 1 69 ? 4.174 1.828 7.247 1.00 97.94 69 THR A O 1
ATOM 544 N N . VAL A 1 70 ? 3.685 -0.354 6.947 1.00 98.19 70 VAL A N 1
ATOM 545 C CA . VAL A 1 70 ? 4.358 -0.858 8.164 1.00 98.19 70 VAL A CA 1
ATOM 546 C C . VAL A 1 70 ? 5.649 -1.619 7.857 1.00 98.19 70 VAL A C 1
ATOM 548 O O . VAL A 1 70 ? 6.591 -1.609 8.639 1.00 98.19 70 VAL A O 1
ATOM 551 N N . HIS A 1 71 ? 5.747 -2.227 6.675 1.00 98.00 71 HIS A N 1
ATOM 552 C CA . HIS A 1 71 ? 6.971 -2.846 6.182 1.00 98.00 71 HIS A CA 1
ATOM 553 C C . HIS A 1 71 ? 7.039 -2.746 4.656 1.00 98.00 71 HIS A C 1
ATOM 555 O O . HIS A 1 71 ? 6.108 -2.286 3.998 1.00 98.00 71 HIS A O 1
ATOM 561 N N . ARG A 1 72 ? 8.166 -3.158 4.075 1.00 98.06 72 ARG A N 1
ATOM 562 C CA . ARG A 1 72 ? 8.397 -3.099 2.630 1.00 98.06 72 ARG A CA 1
ATOM 563 C C . ARG A 1 72 ? 8.936 -4.418 2.105 1.00 98.06 72 ARG A C 1
ATOM 565 O O . ARG A 1 72 ? 9.678 -5.106 2.797 1.00 98.06 72 ARG A O 1
ATOM 572 N N . LEU A 1 73 ? 8.601 -4.705 0.857 1.00 98.12 73 LEU A N 1
ATOM 573 C CA . LEU A 1 73 ? 9.286 -5.678 0.016 1.00 98.12 73 LEU A CA 1
ATOM 574 C C . LEU A 1 73 ? 10.116 -4.935 -1.037 1.00 98.12 73 LEU A C 1
ATOM 576 O O . LEU A 1 73 ? 9.749 -3.833 -1.474 1.00 98.12 73 LEU A O 1
ATOM 580 N N . ASP A 1 74 ? 11.231 -5.530 -1.448 1.00 96.94 74 ASP A N 1
ATOM 581 C CA . ASP A 1 74 ? 12.014 -5.012 -2.566 1.00 96.94 74 ASP A CA 1
ATOM 582 C C . ASP A 1 74 ? 11.216 -5.077 -3.873 1.00 96.94 74 ASP A C 1
ATOM 584 O O . ASP A 1 74 ? 10.255 -5.837 -4.014 1.00 96.94 74 ASP A O 1
ATOM 588 N N . MET A 1 75 ? 11.615 -4.260 -4.851 1.00 96.00 75 MET A N 1
ATOM 589 C CA . MET A 1 75 ? 10.943 -4.185 -6.152 1.00 96.00 75 MET A CA 1
ATOM 590 C C . MET A 1 75 ? 10.863 -5.562 -6.822 1.00 96.00 75 MET A C 1
ATOM 592 O O . MET A 1 75 ? 9.804 -5.949 -7.297 1.00 96.00 75 MET A O 1
ATOM 596 N N . ALA A 1 76 ? 11.961 -6.322 -6.806 1.00 95.50 76 ALA A N 1
ATOM 597 C CA . ALA A 1 76 ? 12.052 -7.649 -7.416 1.00 95.50 76 ALA A CA 1
ATOM 598 C C . ALA A 1 76 ? 11.444 -8.778 -6.558 1.00 95.50 76 ALA A C 1
ATOM 600 O O . ALA A 1 76 ? 11.540 -9.939 -6.933 1.00 95.50 76 ALA A O 1
ATOM 601 N N . THR A 1 77 ? 10.835 -8.459 -5.413 1.00 97.56 77 THR A N 1
ATOM 602 C CA . THR A 1 77 ? 10.252 -9.451 -4.503 1.00 97.56 77 THR A CA 1
ATOM 603 C C . THR A 1 77 ? 8.736 -9.426 -4.612 1.00 97.56 77 THR A C 1
ATOM 605 O O . THR A 1 77 ? 8.129 -8.376 -4.403 1.00 97.56 77 THR A O 1
ATOM 608 N N . SER A 1 78 ? 8.111 -10.565 -4.898 1.00 97.94 78 SER A N 1
ATOM 609 C CA . SER A 1 78 ? 6.661 -10.754 -4.773 1.00 97.94 78 SER A CA 1
ATOM 610 C C . SER A 1 78 ? 6.275 -11.256 -3.378 1.00 97.94 78 SER A C 1
ATOM 612 O O . SER A 1 78 ? 7.100 -11.849 -2.681 1.00 97.94 78 SER A O 1
ATOM 614 N N . GLY A 1 79 ? 5.012 -11.087 -2.989 1.00 98.12 79 GLY A N 1
ATOM 615 C CA . GLY A 1 79 ? 4.445 -11.737 -1.806 1.00 98.12 79 GLY A CA 1
ATOM 616 C C . GLY A 1 79 ? 3.629 -10.812 -0.911 1.00 98.12 79 GLY A C 1
ATOM 617 O O . GLY A 1 79 ? 3.247 -9.710 -1.301 1.00 98.12 79 GLY A O 1
ATOM 618 N N . LEU A 1 80 ? 3.357 -11.282 0.308 1.00 98.4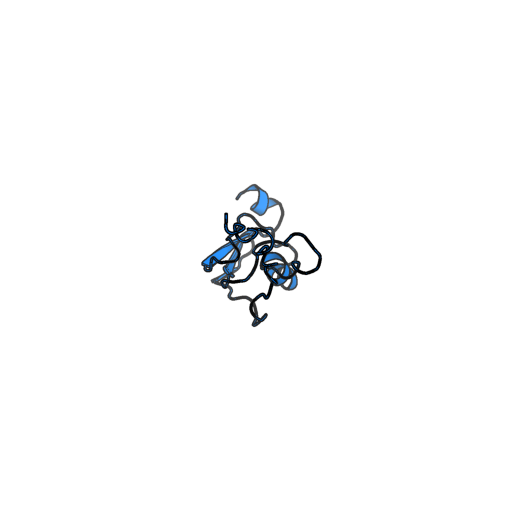4 80 LEU A N 1
ATOM 619 C CA . LEU A 1 80 ? 2.463 -10.603 1.242 1.00 98.44 80 LEU A CA 1
ATOM 620 C C . LEU A 1 80 ? 3.052 -9.279 1.737 1.00 98.44 80 LEU A C 1
ATOM 622 O O . LEU A 1 80 ? 4.152 -9.232 2.293 1.00 98.44 80 LEU A O 1
ATOM 626 N N . LEU A 1 81 ? 2.279 -8.212 1.570 1.00 98.38 81 LEU A N 1
ATOM 627 C CA . LEU A 1 81 ? 2.561 -6.890 2.103 1.00 98.38 81 LEU A CA 1
ATOM 628 C C . LEU A 1 81 ? 1.392 -6.442 2.979 1.00 98.38 81 LEU A C 1
ATOM 630 O O . LEU A 1 81 ? 0.242 -6.440 2.537 1.00 98.38 81 LEU A O 1
ATOM 634 N N . VAL A 1 82 ? 1.701 -6.077 4.219 1.00 98.50 82 VAL A N 1
ATOM 635 C CA . VAL A 1 82 ? 0.726 -5.623 5.208 1.00 98.50 82 VAL A CA 1
ATOM 636 C C . VAL A 1 82 ? 0.724 -4.098 5.264 1.00 98.50 82 VAL A C 1
ATOM 638 O O . VAL A 1 82 ? 1.773 -3.450 5.241 1.00 98.50 82 VAL A O 1
ATOM 641 N N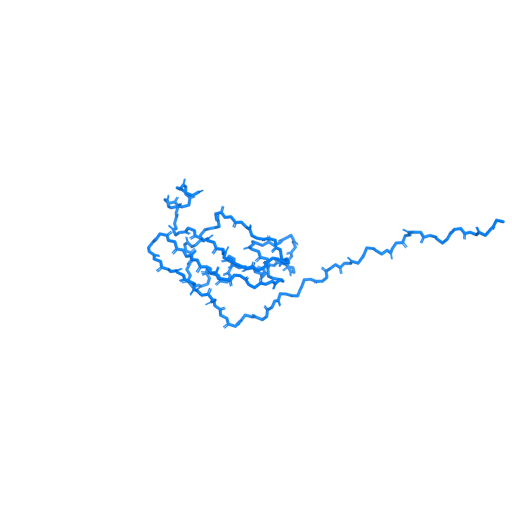 . PHE A 1 83 ? -0.472 -3.533 5.382 1.00 98.69 83 PHE A N 1
ATOM 642 C CA . PHE A 1 83 ? -0.721 -2.131 5.673 1.00 98.69 83 PHE A CA 1
ATOM 643 C C . PHE A 1 83 ? -1.575 -2.017 6.931 1.00 98.69 83 PHE A C 1
ATOM 645 O O . PHE A 1 83 ? -2.523 -2.782 7.120 1.00 98.69 83 PHE A O 1
ATOM 652 N N . ALA A 1 84 ? -1.260 -1.036 7.768 1.00 98.56 84 ALA A N 1
ATOM 653 C CA . ALA A 1 84 ? -2.106 -0.656 8.889 1.00 98.56 84 ALA A CA 1
ATOM 654 C C . ALA A 1 84 ? -3.234 0.272 8.425 1.00 98.56 84 ALA A C 1
ATOM 656 O O . ALA A 1 84 ? -3.031 1.098 7.537 1.00 98.56 84 ALA A O 1
ATOM 657 N N . ARG A 1 85 ? -4.403 0.174 9.055 1.00 98.00 85 ARG A N 1
ATOM 658 C CA . ARG A 1 85 ? -5.526 1.104 8.911 1.00 98.00 85 ARG A CA 1
ATOM 659 C C . ARG A 1 85 ? -5.462 2.139 10.029 1.00 98.00 85 ARG A C 1
ATOM 661 O O . ARG A 1 85 ? -5.694 1.831 11.199 1.00 98.00 85 ARG A O 1
ATOM 668 N N . GLY A 1 86 ? -5.127 3.372 9.664 1.00 96.75 86 GLY A N 1
ATOM 669 C CA . GLY A 1 86 ? -5.057 4.498 10.588 1.00 96.75 86 GLY A CA 1
ATOM 670 C C . GLY A 1 86 ? -3.862 4.483 11.552 1.00 96.75 86 GLY A C 1
ATOM 671 O O . GLY A 1 86 ? -3.167 3.489 11.764 1.00 96.75 86 GLY A O 1
ATOM 672 N N . GLU A 1 87 ? -3.642 5.641 12.172 1.00 96.94 87 GLU A N 1
ATOM 673 C CA . GLU A 1 87 ? -2.506 5.940 13.059 1.00 96.94 87 GLU A CA 1
ATOM 674 C C . GLU A 1 87 ? -2.397 5.010 14.275 1.00 96.94 87 GLU A C 1
ATOM 676 O O . GLU A 1 87 ? -1.304 4.734 14.766 1.00 96.94 87 GLU A O 1
ATOM 681 N N . ALA A 1 88 ? -3.535 4.548 14.801 1.00 97.12 88 ALA A N 1
ATOM 682 C CA . ALA A 1 88 ? -3.552 3.685 15.976 1.00 97.12 88 ALA A CA 1
ATOM 683 C C . ALA A 1 88 ? -2.917 2.323 15.676 1.00 97.12 88 ALA A C 1
ATOM 685 O O . ALA A 1 88 ? -2.036 1.897 16.420 1.00 97.12 88 ALA A O 1
ATOM 686 N N . MET A 1 89 ? -3.321 1.680 14.576 1.00 97.56 89 MET A N 1
ATOM 687 C CA . MET A 1 89 ? -2.752 0.393 14.183 1.00 97.56 89 MET A CA 1
ATOM 688 C C . MET A 1 89 ? -1.339 0.550 13.621 1.00 97.56 89 MET A C 1
ATOM 690 O O . MET A 1 89 ? -0.488 -0.295 13.870 1.00 97.56 89 MET A O 1
ATOM 694 N N . HIS A 1 90 ? -1.049 1.659 12.933 1.00 98.12 90 HIS A N 1
ATOM 695 C CA . HIS A 1 90 ? 0.300 1.928 12.427 1.00 98.12 90 HIS A CA 1
ATOM 696 C C . HIS A 1 90 ? 1.344 2.002 13.542 1.00 98.12 90 HIS A C 1
ATOM 698 O O . HIS A 1 90 ? 2.443 1.501 13.370 1.00 98.12 90 HIS A O 1
ATOM 704 N N . ARG A 1 91 ? 0.986 2.556 14.707 1.00 97.00 91 ARG A N 1
ATOM 705 C CA . ARG A 1 91 ? 1.860 2.567 15.892 1.00 97.00 91 ARG A CA 1
ATOM 706 C C . ARG A 1 91 ? 1.981 1.216 16.601 1.00 97.00 91 ARG A C 1
ATOM 708 O O . ARG A 1 91 ? 2.887 1.056 17.414 1.00 97.00 91 ARG A O 1
ATOM 715 N N . ALA A 1 92 ? 1.038 0.304 16.382 1.00 96.75 92 ALA A N 1
ATOM 716 C CA . ALA A 1 92 ? 1.005 -0.997 17.046 1.00 96.75 92 ALA A CA 1
ATOM 717 C C . ALA A 1 92 ? 1.815 -2.077 16.306 1.00 96.75 92 ALA A C 1
ATOM 719 O O . ALA A 1 92 ? 2.077 -3.129 16.891 1.00 96.75 92 ALA A O 1
ATOM 720 N N . LEU A 1 93 ? 2.193 -1.818 15.051 1.00 92.19 93 LEU A N 1
ATOM 721 C CA . LEU A 1 93 ? 2.976 -2.696 14.179 1.00 92.19 93 LEU A CA 1
ATOM 722 C C . LEU A 1 93 ? 4.394 -2.162 13.969 1.00 92.19 93 LEU A C 1
ATOM 724 O O . LEU A 1 93 ? 5.309 -3.010 13.886 1.00 92.19 93 LEU A O 1
#

Solvent-accessible surface area (backbone atoms only — not comparable to full-atom values): 5760 Å² total; per-residue (Å²): 136,79,81,75,83,74,90,72,83,82,80,73,77,80,79,76,71,58,64,81,89,86,70,85,52,68,77,45,77,63,88,46,40,3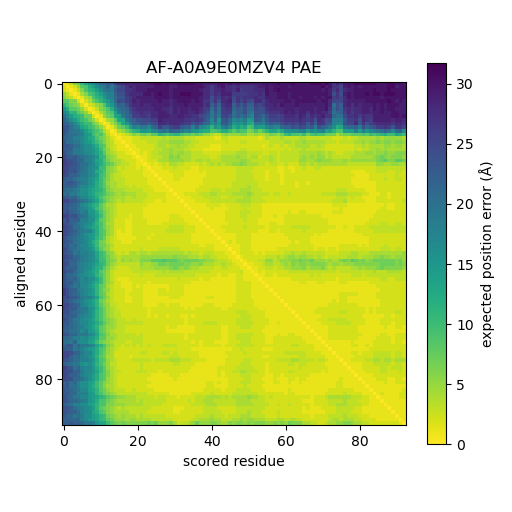6,31,31,52,43,56,49,51,33,30,39,55,68,50,86,60,87,81,30,54,76,17,49,51,58,63,48,28,76,79,37,75,51,54,39,84,70,68,77,54,54,37,83,42,59,44,84,44,53,27,17,34,39,73,73,40,48,75,74,104

Foldseek 3Di:
DPDDPDPPDPPPPPQQDADDCPDWQWPDDDQWKTKTWADASAWQQADPDPSRHGHDQVRVCVVQVQWAFQDTDDNRDTGIGMTTRHPVNSVVD